Protein AF-A0A958LW80-F1 (afdb_monomer_lite)

pLDDT: mean 84.16, std 17.75, range [38.47, 97.44]

Sequence (142 aa):
MNLSILSSIFLGLILNSSAWAGYQEIPQDRLESYKVATILAGQKSSFTHCAVSGYLEHNDVQDYITIATSGRIDSSGSQPILIFEYETSGKKYLATVSSTSDYKLLVSIKVEEFIWSDVNTGDLQNPRIEKGFTLNAYGECN

Foldseek 3Di:
DDDDDDDDDPDDDPPPPDPPLDWAWDPQVCLVVVLVLLVQQAVVEDFPDKDKDADDPDPDLSVQSVQFNIKTWRLDDQWIWIWGWDDDDFKIKIWIWTAGNVSNHTPKIKMWMWGFDWDFPDDPVDTDTDTDTDTRMMMMTD

Structure (mmCIF, N/CA/C/O backbone):
data_AF-A0A958LW80-F1
#
_entry.id   AF-A0A958LW80-F1
#
loop_
_atom_site.group_PDB
_atom_site.id
_atom_site.type_symbol
_atom_site.label_atom_id
_atom_site.label_alt_id
_atom_site.label_comp_id
_atom_site.label_asym_id
_atom_site.label_entity_id
_atom_site.label_seq_id
_atom_site.pdbx_PDB_ins_code
_atom_site.Cartn_x
_atom_site.Cartn_y
_atom_site.Cartn_z
_atom_site.occupancy
_atom_site.B_iso_or_equiv
_atom_site.auth_seq_id
_atom_site.auth_comp_id
_atom_site.auth_asym_id
_atom_site.auth_atom_id
_atom_site.pdbx_PDB_model_num
ATOM 1 N N . MET A 1 1 ? -58.219 -42.201 -22.604 1.00 38.75 1 MET A N 1
ATOM 2 C CA . MET A 1 1 ? -57.071 -42.265 -23.533 1.00 38.75 1 MET A CA 1
ATOM 3 C C . MET A 1 1 ? -55.961 -41.420 -22.949 1.00 38.75 1 MET A C 1
ATOM 5 O O . MET A 1 1 ? -56.220 -40.287 -22.571 1.00 38.75 1 MET A O 1
ATOM 9 N N . ASN A 1 2 ? -54.790 -42.031 -22.796 1.00 41.25 2 ASN A N 1
ATOM 10 C CA . ASN A 1 2 ? -53.578 -41.433 -22.249 1.00 41.25 2 ASN A CA 1
ATOM 11 C C . ASN A 1 2 ? -53.156 -40.186 -23.031 1.00 41.25 2 ASN A C 1
ATOM 13 O O . ASN A 1 2 ? -53.121 -40.243 -24.257 1.00 41.25 2 ASN A O 1
ATOM 17 N N . LEU A 1 3 ? -52.715 -39.146 -22.325 1.00 40.66 3 LEU A N 1
ATOM 18 C CA . LEU A 1 3 ? -51.541 -38.383 -22.738 1.00 40.66 3 LEU A CA 1
ATOM 19 C C . LEU A 1 3 ? -50.825 -37.858 -21.487 1.00 40.66 3 LEU A C 1
ATOM 21 O O . LEU A 1 3 ? -51.351 -37.045 -20.731 1.00 40.66 3 LEU A O 1
ATOM 25 N N . SER A 1 4 ? -49.644 -38.413 -21.260 1.00 42.12 4 SER A N 1
ATOM 26 C CA . SER A 1 4 ? -48.657 -37.980 -20.279 1.00 42.12 4 SER A CA 1
ATOM 27 C C . SER A 1 4 ? -47.851 -36.782 -20.818 1.00 42.12 4 SER A C 1
ATOM 29 O O . SER A 1 4 ? -47.889 -36.514 -22.018 1.00 42.12 4 SER A O 1
ATOM 31 N N . ILE A 1 5 ? -46.984 -36.234 -19.948 1.00 45.97 5 ILE A N 1
ATOM 32 C CA . ILE A 1 5 ? -45.772 -35.418 -20.222 1.00 45.97 5 ILE A CA 1
ATOM 33 C C . ILE A 1 5 ? -46.077 -33.945 -20.636 1.00 45.97 5 ILE A C 1
ATOM 35 O O . ILE A 1 5 ? -46.921 -33.713 -21.482 1.00 45.97 5 ILE A O 1
ATOM 39 N N . LEU A 1 6 ? -45.508 -32.859 -20.090 1.00 43.03 6 LEU A N 1
ATOM 40 C CA . LEU A 1 6 ? -44.174 -32.575 -19.549 1.00 43.03 6 LEU A CA 1
ATOM 41 C C . LEU A 1 6 ? -44.207 -31.530 -18.417 1.00 43.03 6 LEU A C 1
ATOM 43 O O . LEU A 1 6 ? -44.895 -30.516 -18.491 1.00 43.03 6 LEU A O 1
ATOM 47 N N . SER A 1 7 ? -43.332 -31.748 -17.437 1.00 48.06 7 SER A N 1
ATOM 48 C CA . SER A 1 7 ? -42.802 -30.745 -16.516 1.00 48.06 7 SER A CA 1
ATOM 49 C C . SER A 1 7 ? -42.150 -29.579 -17.265 1.00 48.06 7 SER A C 1
ATOM 51 O O . SER A 1 7 ? -41.357 -29.782 -18.182 1.00 48.06 7 SER A O 1
ATOM 53 N N . SER A 1 8 ? -42.395 -28.351 -16.821 1.00 45.72 8 SER A N 1
ATOM 54 C CA . SER A 1 8 ? -41.531 -27.203 -17.114 1.00 45.72 8 SER A CA 1
ATOM 55 C C . SER A 1 8 ? -41.439 -26.365 -15.849 1.00 45.72 8 SER A C 1
ATOM 57 O O . SER A 1 8 ? -42.258 -25.490 -15.586 1.00 45.72 8 SER A O 1
ATOM 59 N N . ILE A 1 9 ? -40.455 -26.715 -15.022 1.00 49.88 9 ILE A N 1
ATOM 60 C CA . ILE A 1 9 ? -39.978 -25.876 -13.930 1.00 49.88 9 ILE A CA 1
ATOM 61 C C . ILE A 1 9 ? -39.442 -24.606 -14.593 1.00 49.88 9 ILE A C 1
ATOM 63 O O . ILE A 1 9 ? -38.397 -24.642 -15.240 1.00 49.88 9 ILE A O 1
ATOM 67 N N . PHE A 1 10 ? -40.165 -23.496 -14.465 1.00 40.41 10 PHE A N 1
ATOM 68 C CA . PHE A 1 10 ? -39.655 -22.183 -14.844 1.00 40.41 10 PHE A CA 1
ATOM 69 C C . PHE A 1 10 ? -38.715 -21.715 -13.726 1.00 40.41 10 PHE A C 1
ATOM 71 O O . PHE A 1 10 ? -39.093 -20.979 -12.818 1.00 40.41 10 PHE A O 1
ATOM 78 N N . LEU A 1 11 ? -37.497 -22.259 -13.741 1.00 46.47 11 LEU A N 1
ATOM 79 C CA . LEU A 1 11 ? -36.378 -21.765 -12.955 1.00 46.47 11 LEU A CA 1
ATOM 80 C C . LEU A 1 11 ? -35.699 -20.653 -13.756 1.00 46.47 11 LEU A C 1
ATOM 82 O O . LEU A 1 11 ? -35.330 -20.863 -14.908 1.00 46.47 11 LEU A O 1
ATOM 86 N N . GLY A 1 12 ? -35.443 -19.525 -13.103 1.00 41.50 12 GLY A N 1
ATOM 87 C CA . GLY A 1 12 ? -34.356 -18.638 -13.500 1.00 41.50 12 GLY A CA 1
ATOM 88 C C . GLY A 1 12 ? -34.789 -17.352 -14.186 1.00 41.50 12 GLY A C 1
ATOM 89 O O . GLY A 1 12 ? -35.036 -17.314 -15.383 1.00 41.50 12 GLY A O 1
ATOM 90 N N . LEU A 1 13 ? -34.757 -16.275 -13.407 1.00 38.56 13 LEU A N 1
ATOM 91 C CA . LEU A 1 13 ? -33.911 -15.114 -13.688 1.00 38.56 13 LEU A CA 1
ATOM 92 C C . LEU A 1 13 ? -33.861 -14.283 -12.403 1.00 38.56 13 LEU A C 1
ATOM 94 O O . LEU A 1 13 ? -34.522 -13.259 -12.259 1.00 38.56 13 LEU A O 1
ATOM 98 N N . ILE A 1 14 ? -33.068 -14.753 -11.434 1.00 50.47 14 ILE A N 1
ATOM 99 C CA . ILE A 1 14 ? -32.494 -13.828 -10.460 1.00 50.47 14 ILE A CA 1
ATOM 100 C C . ILE A 1 14 ? -31.499 -13.007 -11.276 1.00 50.47 14 ILE A C 1
ATOM 102 O O . ILE A 1 14 ? -30.381 -13.447 -11.541 1.00 50.47 14 ILE A O 1
ATOM 106 N N . LEU A 1 15 ? -31.940 -11.839 -11.738 1.00 40.72 15 LEU A N 1
ATOM 107 C CA . LEU A 1 15 ? -31.051 -10.775 -12.178 1.00 40.72 15 LEU A CA 1
ATOM 108 C C . LEU A 1 15 ? -30.304 -10.291 -10.931 1.00 40.72 15 LEU A C 1
ATOM 110 O O . LEU A 1 15 ? -30.644 -9.270 -10.343 1.00 40.72 15 LEU A O 1
ATOM 114 N N . ASN A 1 16 ? -29.300 -11.056 -10.500 1.00 38.47 16 ASN A N 1
ATOM 115 C CA . ASN A 1 16 ? -28.233 -10.526 -9.670 1.00 38.47 16 ASN A CA 1
ATOM 116 C C . ASN A 1 16 ? -27.467 -9.565 -10.574 1.00 38.47 16 ASN A C 1
ATOM 118 O O . ASN A 1 16 ? -26.506 -9.949 -11.240 1.00 38.47 16 ASN A O 1
ATOM 122 N N . SER A 1 17 ? -27.957 -8.329 -10.665 1.00 44.66 17 SER A N 1
ATOM 123 C CA . SER A 1 17 ? -27.176 -7.217 -11.175 1.00 44.66 17 SER A CA 1
ATOM 124 C C . SER A 1 17 ? -25.888 -7.197 -10.365 1.00 44.66 17 SER A C 1
ATOM 126 O O . SER A 1 17 ? -25.901 -6.949 -9.161 1.00 44.66 17 SER A O 1
ATOM 128 N N . SER A 1 18 ? -24.806 -7.554 -11.040 1.00 44.75 18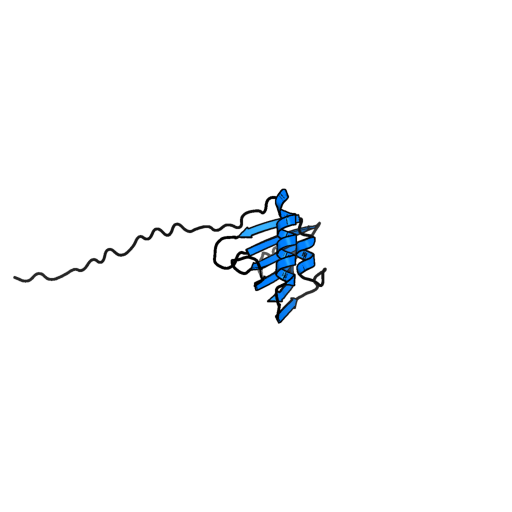 SER A N 1
ATOM 129 C CA . SER A 1 18 ? -23.435 -7.525 -10.567 1.00 44.75 18 SER A CA 1
ATOM 130 C C . SER A 1 18 ? -23.174 -6.216 -9.829 1.00 44.75 18 SER A C 1
ATOM 132 O O . SER A 1 18 ? -23.059 -5.166 -10.463 1.00 44.75 18 SER A O 1
ATOM 134 N N . ALA A 1 19 ? -23.093 -6.276 -8.499 1.00 41.97 19 ALA A N 1
ATOM 135 C CA . ALA A 1 19 ? -22.504 -5.209 -7.715 1.00 41.97 19 ALA A CA 1
ATOM 136 C C . ALA A 1 19 ? -21.033 -5.144 -8.128 1.00 41.97 19 ALA A C 1
ATOM 138 O O . ALA A 1 19 ? -20.205 -5.925 -7.668 1.00 41.97 19 ALA A O 1
ATOM 139 N N . TRP A 1 20 ? -20.717 -4.251 -9.061 1.00 43.88 20 TRP A N 1
ATOM 140 C CA . TRP A 1 20 ? -19.355 -3.776 -9.231 1.00 43.88 20 TRP A CA 1
ATOM 141 C C . TRP A 1 20 ? -19.073 -2.931 -7.993 1.00 43.88 20 TRP A C 1
ATOM 143 O O . TRP A 1 20 ? -19.251 -1.715 -8.002 1.00 43.88 20 TRP A O 1
ATOM 153 N N . ALA A 1 21 ? -18.726 -3.597 -6.893 1.00 53.31 21 ALA A N 1
ATOM 154 C CA . ALA A 1 21 ? -18.082 -2.970 -5.756 1.00 53.31 21 ALA A CA 1
ATOM 155 C C . ALA A 1 21 ? -16.692 -2.528 -6.222 1.00 53.31 21 ALA A C 1
ATOM 157 O O . ALA A 1 21 ? -15.695 -3.226 -6.078 1.00 53.31 21 ALA A O 1
ATOM 158 N N . GLY A 1 22 ? -16.654 -1.411 -6.944 1.00 71.81 22 GLY A N 1
ATOM 159 C CA . GLY A 1 22 ? -15.413 -0.737 -7.260 1.00 71.81 22 GLY A CA 1
ATOM 160 C C . GLY A 1 22 ? -14.925 -0.042 -6.001 1.00 71.81 22 GLY A C 1
ATOM 161 O O . GLY A 1 22 ? -15.711 0.600 -5.305 1.00 71.81 22 GLY A O 1
ATOM 162 N N . TYR A 1 23 ? -13.631 -0.159 -5.725 1.00 86.31 23 TYR A N 1
ATOM 163 C CA . TYR A 1 23 ? -12.967 0.655 -4.718 1.00 86.31 23 TYR A CA 1
ATOM 164 C C . TYR A 1 23 ? -13.357 2.130 -4.886 1.00 86.31 23 TYR A C 1
ATOM 166 O O . TYR A 1 23 ? -13.203 2.702 -5.967 1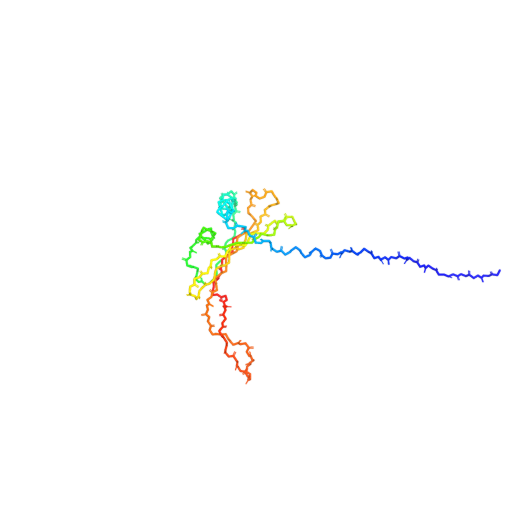.00 86.31 23 TYR A O 1
ATOM 174 N N . GLN A 1 24 ? -13.854 2.740 -3.816 1.00 92.94 24 GLN A N 1
ATOM 175 C CA . GLN A 1 24 ? -14.172 4.160 -3.762 1.00 92.94 24 GLN A CA 1
ATOM 176 C C . GLN A 1 24 ? -12.921 4.931 -3.359 1.00 92.94 24 GLN A C 1
ATOM 178 O O . GLN A 1 24 ? -12.244 4.555 -2.405 1.00 92.94 24 GLN A O 1
ATOM 183 N N . GLU A 1 25 ? -12.596 6.011 -4.064 1.00 95.50 25 GLU A N 1
ATOM 184 C CA . GLU A 1 25 ? -11.495 6.882 -3.649 1.00 95.50 25 GLU A CA 1
ATOM 185 C C . GLU A 1 25 ? -11.791 7.501 -2.279 1.00 95.50 25 GLU A C 1
ATOM 187 O O . GLU A 1 25 ? -12.906 7.956 -2.012 1.00 95.50 25 GLU A O 1
ATOM 192 N N . ILE A 1 26 ? -10.786 7.517 -1.404 1.00 95.94 26 ILE A N 1
ATOM 193 C CA . ILE A 1 26 ? -10.870 8.201 -0.117 1.00 95.94 26 ILE A CA 1
ATOM 194 C C . ILE A 1 26 ? -10.701 9.702 -0.385 1.00 95.94 26 ILE A C 1
ATOM 196 O O . ILE A 1 26 ? -9.662 10.105 -0.916 1.00 95.94 26 ILE A O 1
ATOM 200 N N . PRO A 1 27 ? -11.676 10.549 -0.006 1.00 96.44 27 PRO A N 1
ATOM 201 C CA . PRO A 1 27 ? -11.537 11.994 -0.130 1.00 96.44 27 PRO A CA 1
ATOM 202 C C . PRO A 1 27 ? -10.283 12.503 0.590 1.00 96.44 27 PRO A C 1
ATOM 204 O O . PRO A 1 27 ? -9.980 12.068 1.704 1.00 96.44 27 PRO A O 1
ATOM 207 N N . GLN A 1 28 ? -9.560 13.436 -0.031 1.00 95.31 28 GLN A N 1
ATOM 208 C CA . GLN A 1 28 ? -8.283 13.943 0.492 1.00 95.31 28 GLN A CA 1
ATOM 209 C C . GLN A 1 28 ? -8.407 14.554 1.898 1.00 95.31 28 GLN A C 1
ATOM 211 O O . GLN A 1 28 ? -7.536 14.352 2.738 1.00 95.31 28 GLN A O 1
ATOM 216 N N . ASP A 1 29 ? -9.525 15.218 2.201 1.00 96.69 29 ASP A N 1
ATOM 217 C CA . ASP A 1 29 ? -9.842 15.768 3.526 1.00 96.69 29 ASP A CA 1
ATOM 218 C C . ASP A 1 29 ? -10.061 14.692 4.606 1.00 96.69 29 ASP A C 1
ATOM 220 O O . ASP A 1 29 ? -10.005 14.988 5.799 1.00 96.69 29 ASP A O 1
ATOM 224 N N . ARG A 1 30 ? -10.288 13.435 4.206 1.00 96.81 30 ARG A N 1
ATOM 225 C CA . ARG A 1 30 ? -10.495 12.294 5.109 1.00 96.81 30 ARG A CA 1
ATOM 226 C C . ARG A 1 30 ? -9.312 11.338 5.171 1.00 96.81 30 ARG A C 1
ATOM 228 O 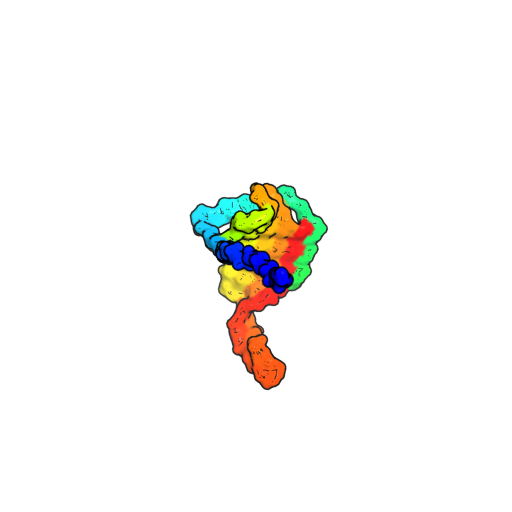O . ARG A 1 30 ? -9.268 10.530 6.099 1.00 96.81 30 ARG A O 1
ATOM 235 N N . LEU A 1 31 ? -8.370 11.415 4.231 1.00 96.94 31 LEU A N 1
ATOM 236 C CA . LEU A 1 31 ? -7.257 10.469 4.107 1.00 96.94 31 LEU A CA 1
ATOM 237 C C . LEU A 1 31 ? -6.501 10.287 5.429 1.00 96.94 31 LEU A C 1
ATOM 239 O O . LEU A 1 31 ? -6.283 9.157 5.858 1.00 96.94 31 LEU A O 1
ATOM 243 N N . GLU A 1 32 ? -6.184 11.383 6.116 1.00 97.31 32 GLU A N 1
ATOM 244 C CA . GLU A 1 32 ? -5.467 11.336 7.395 1.00 97.31 32 GLU A CA 1
ATOM 245 C C . GLU A 1 32 ? -6.250 10.588 8.483 1.00 97.31 32 GLU A C 1
ATOM 247 O O . GLU A 1 32 ? -5.693 9.776 9.218 1.00 97.31 32 GLU A O 1
ATOM 252 N N . SER A 1 33 ? -7.571 10.778 8.544 1.00 96.50 33 SER A N 1
ATOM 253 C CA . SER A 1 33 ? -8.416 10.053 9.502 1.00 96.50 33 SER A CA 1
ATOM 254 C C . SER A 1 33 ? -8.419 8.548 9.227 1.00 96.50 33 SER A C 1
ATOM 256 O O . SER A 1 33 ? -8.383 7.753 10.166 1.00 96.50 33 SER A O 1
ATOM 258 N N . TYR A 1 34 ? -8.413 8.147 7.951 1.00 95.81 34 TYR A N 1
ATOM 259 C CA . TYR A 1 34 ? -8.295 6.740 7.572 1.00 95.81 34 TYR A CA 1
ATOM 260 C C . TYR A 1 34 ? -6.931 6.160 7.946 1.00 95.81 34 TYR A C 1
ATOM 262 O O . TYR A 1 34 ? -6.890 5.074 8.522 1.00 95.81 34 TYR A O 1
ATOM 270 N N . LYS A 1 35 ? -5.827 6.875 7.703 1.00 95.81 35 LYS A N 1
ATOM 271 C CA . LYS A 1 35 ? -4.486 6.434 8.124 1.00 95.81 35 LYS A CA 1
ATOM 272 C C . LYS A 1 35 ? -4.420 6.195 9.629 1.00 95.81 35 LYS A C 1
ATOM 274 O O . LYS A 1 35 ? -4.077 5.095 10.058 1.00 95.81 35 LYS A O 1
ATOM 279 N N . VAL A 1 36 ? -4.833 7.186 10.423 1.00 95.50 36 VAL A N 1
ATOM 280 C CA . VAL A 1 36 ? -4.837 7.102 11.891 1.00 95.50 36 VAL A CA 1
ATOM 281 C C . VAL A 1 36 ? -5.686 5.927 12.371 1.00 95.50 36 VAL A C 1
ATOM 283 O O . VAL A 1 36 ? -5.227 5.132 13.190 1.00 95.50 36 VAL A O 1
ATOM 286 N N . ALA A 1 37 ? -6.904 5.769 11.844 1.00 94.00 37 ALA A N 1
ATOM 287 C CA . ALA A 1 37 ? -7.777 4.662 12.226 1.00 94.00 37 ALA A CA 1
ATOM 288 C C . ALA A 1 37 ? -7.161 3.293 11.886 1.00 94.00 37 ALA A C 1
ATOM 290 O O . ALA A 1 37 ? -7.243 2.367 12.691 1.00 94.00 37 ALA A O 1
ATOM 291 N N . THR A 1 38 ? -6.498 3.184 10.733 1.00 94.69 38 THR A N 1
ATOM 292 C CA . THR A 1 38 ? -5.818 1.956 10.301 1.00 94.69 38 THR A CA 1
ATOM 293 C C . THR A 1 38 ? -4.655 1.601 11.221 1.00 94.69 38 THR A C 1
ATOM 295 O O . THR A 1 38 ? -4.555 0.464 11.672 1.00 94.69 38 THR A O 1
ATOM 298 N N . ILE A 1 39 ? -3.809 2.578 11.558 1.00 93.44 39 ILE A N 1
ATOM 299 C CA . ILE A 1 39 ? -2.670 2.387 12.467 1.00 93.44 39 ILE A CA 1
ATOM 300 C C . ILE A 1 39 ? -3.166 1.957 13.855 1.00 93.44 39 ILE A C 1
ATOM 302 O O . ILE A 1 39 ? -2.662 0.990 14.424 1.00 93.44 39 ILE A O 1
ATOM 306 N N . LEU A 1 40 ? -4.212 2.605 14.379 1.00 93.62 40 LEU A N 1
ATOM 307 C CA . LEU A 1 40 ? -4.819 2.235 15.663 1.00 93.62 40 LEU A CA 1
ATOM 308 C C . LEU A 1 40 ? -5.412 0.817 15.655 1.00 93.62 40 LEU A C 1
ATOM 310 O O . LEU A 1 40 ? -5.311 0.108 16.658 1.00 93.62 40 LEU A O 1
ATOM 314 N N . ALA A 1 41 ? -6.031 0.393 14.550 1.00 93.31 41 ALA A N 1
ATOM 315 C CA . ALA A 1 41 ? -6.507 -0.979 14.392 1.00 93.31 41 ALA A CA 1
ATOM 316 C C . ALA A 1 41 ? -5.331 -1.968 14.326 1.00 93.31 41 ALA A C 1
ATOM 318 O O . ALA A 1 41 ? -5.367 -3.011 14.980 1.00 93.31 41 ALA A O 1
ATOM 319 N N . GLY A 1 42 ? -4.254 -1.621 13.615 1.00 91.38 42 GLY A N 1
ATOM 320 C CA . GLY A 1 42 ? -3.035 -2.425 13.516 1.00 91.38 42 GLY A CA 1
ATOM 321 C C . GLY A 1 42 ? -2.355 -2.645 14.864 1.00 91.38 42 GLY A C 1
ATOM 322 O O . GLY A 1 42 ? -2.018 -3.775 15.193 1.00 91.38 42 GLY A O 1
ATOM 323 N N . GLN A 1 43 ? -2.264 -1.611 15.703 1.00 90.06 43 GLN A N 1
ATOM 324 C CA . GLN A 1 43 ? -1.732 -1.712 17.071 1.00 90.06 43 GLN A CA 1
ATOM 325 C C . GLN A 1 43 ? -2.524 -2.670 17.973 1.00 90.06 43 GLN A C 1
ATOM 327 O O . GLN A 1 43 ? -1.976 -3.225 18.923 1.00 90.06 43 GLN A O 1
ATOM 332 N N . LYS A 1 44 ? -3.821 -2.852 17.702 1.00 89.94 44 LYS A N 1
ATOM 333 C CA . LYS A 1 44 ? -4.679 -3.805 18.423 1.00 89.94 44 LYS A CA 1
ATOM 334 C C . LYS A 1 44 ? -4.667 -5.203 17.814 1.00 89.94 44 LYS A C 1
ATOM 336 O O . LYS A 1 44 ? -5.178 -6.135 18.431 1.00 89.94 44 LYS A O 1
ATOM 341 N N . SER A 1 45 ? -4.124 -5.340 16.611 1.00 89.56 45 SER A N 1
ATOM 342 C CA . SER A 1 45 ? -4.077 -6.597 15.876 1.00 89.56 45 SER A CA 1
ATOM 343 C C . SER A 1 45 ? -2.845 -7.385 16.292 1.00 89.56 45 SER A C 1
ATOM 345 O O . SER A 1 45 ? -1.789 -6.823 16.564 1.00 89.56 45 SER A O 1
ATOM 347 N N . SER A 1 46 ? -2.982 -8.704 16.377 1.00 85.62 46 SER A N 1
ATOM 348 C CA . SER A 1 46 ? -1.860 -9.598 16.658 1.00 85.62 46 SER A CA 1
ATOM 349 C C . SER A 1 46 ? -1.504 -10.340 15.382 1.00 85.62 46 SER A C 1
ATOM 351 O O . SER A 1 46 ? -2.088 -11.382 15.102 1.00 85.62 46 SER A O 1
ATOM 353 N N . PHE A 1 47 ? -0.560 -9.792 14.617 1.00 85.44 47 PHE A N 1
ATOM 354 C CA . PHE A 1 47 ? 0.005 -10.491 13.467 1.00 85.44 47 PHE A CA 1
ATOM 355 C C . PHE A 1 47 ? 0.934 -11.591 13.965 1.00 85.44 47 PHE A C 1
ATOM 357 O O . PHE A 1 47 ? 1.813 -11.362 14.798 1.00 85.44 47 PHE A O 1
ATOM 364 N N . THR A 1 48 ? 0.709 -12.803 13.483 1.00 81.06 48 THR A N 1
ATOM 365 C CA . THR A 1 48 ? 1.461 -13.992 13.903 1.00 81.06 48 THR A CA 1
ATOM 366 C C . THR A 1 48 ? 2.445 -14.444 12.838 1.00 81.06 48 THR A C 1
ATOM 368 O O . THR A 1 48 ? 3.394 -15.170 13.140 1.00 81.06 48 THR A O 1
ATOM 371 N N . HIS A 1 49 ? 2.250 -13.989 11.603 1.00 81.81 49 HIS A N 1
ATOM 372 C CA . HIS A 1 49 ? 3.088 -14.339 10.478 1.00 81.81 49 HIS A CA 1
ATOM 373 C C . HIS A 1 49 ? 3.395 -13.100 9.648 1.00 81.81 49 HIS A C 1
ATOM 375 O O . HIS A 1 49 ? 2.483 -12.504 9.090 1.00 81.81 49 HIS A O 1
ATOM 381 N N . CYS A 1 50 ? 4.677 -12.750 9.533 1.00 87.44 50 CYS A N 1
ATOM 382 C CA . CYS A 1 50 ? 5.143 -11.721 8.612 1.00 87.44 50 CYS A CA 1
ATOM 383 C C . CYS A 1 50 ? 6.173 -12.315 7.649 1.00 87.44 50 CYS A C 1
ATOM 385 O O . CYS A 1 50 ? 7.168 -12.904 8.080 1.00 87.44 50 CYS A O 1
ATOM 387 N N . ALA A 1 51 ? 5.936 -12.151 6.352 1.00 88.12 51 ALA A N 1
ATOM 388 C CA . ALA A 1 51 ? 6.827 -12.576 5.285 1.00 88.12 51 ALA A CA 1
ATOM 389 C C . ALA A 1 51 ? 7.277 -11.358 4.477 1.00 88.12 51 ALA A C 1
ATOM 391 O O . ALA A 1 51 ? 6.464 -10.502 4.139 1.00 88.12 51 ALA A O 1
ATOM 392 N N . VAL A 1 52 ? 8.568 -11.290 4.151 1.00 86.88 52 VAL A N 1
ATOM 393 C CA . VAL A 1 52 ? 9.152 -10.214 3.338 1.00 86.88 52 VAL A CA 1
ATOM 394 C C . VAL A 1 52 ? 9.967 -10.831 2.210 1.00 86.88 52 VAL A C 1
ATOM 396 O O . VAL A 1 52 ? 10.694 -11.803 2.418 1.00 86.88 52 VAL A O 1
ATOM 399 N N . SER A 1 53 ? 9.843 -10.261 1.016 1.00 87.44 53 SER A N 1
ATOM 400 C CA . SER A 1 53 ? 10.631 -10.607 -0.162 1.00 87.44 53 SER A CA 1
ATOM 401 C C . SER A 1 53 ? 11.200 -9.344 -0.798 1.00 87.44 53 SER A C 1
ATOM 403 O O . SER A 1 53 ? 10.495 -8.347 -0.956 1.00 87.44 53 SER A O 1
ATOM 405 N N . GLY A 1 54 ? 12.475 -9.394 -1.182 1.00 85.00 54 GLY A N 1
ATOM 406 C CA . GLY A 1 54 ? 13.214 -8.218 -1.637 1.00 85.00 54 GLY A CA 1
ATOM 407 C C . GLY A 1 54 ? 13.625 -7.300 -0.481 1.00 85.00 54 GLY A C 1
ATOM 408 O O . GLY A 1 54 ? 13.654 -7.710 0.679 1.00 85.00 54 GLY A O 1
ATOM 409 N N . TYR A 1 55 ? 13.981 -6.059 -0.814 1.00 83.94 55 TYR A N 1
ATOM 410 C CA . TYR A 1 55 ? 14.303 -5.017 0.160 1.00 83.94 55 TYR A CA 1
ATOM 411 C C . TYR A 1 55 ? 13.194 -3.967 0.156 1.00 83.94 55 TYR A C 1
ATOM 413 O O . TYR A 1 55 ? 13.039 -3.248 -0.828 1.00 83.94 55 TYR A O 1
ATOM 421 N N . LEU A 1 56 ? 12.437 -3.903 1.250 1.00 82.38 56 LEU A N 1
ATOM 422 C CA . LEU A 1 56 ? 11.501 -2.818 1.517 1.00 82.38 56 LEU A CA 1
ATOM 423 C C . LEU A 1 56 ? 12.253 -1.653 2.163 1.00 82.38 56 LEU A C 1
ATOM 425 O O . LEU A 1 56 ? 13.027 -1.846 3.097 1.00 82.38 56 LEU A O 1
ATOM 429 N N . GLU A 1 57 ? 12.019 -0.442 1.661 1.00 78.50 57 GLU A N 1
ATOM 430 C CA . GLU A 1 57 ? 12.640 0.780 2.187 1.00 78.50 57 GLU A CA 1
ATOM 431 C C . GLU A 1 57 ? 12.296 1.064 3.661 1.00 78.50 57 GLU A C 1
ATOM 433 O O . GLU A 1 57 ? 13.130 1.594 4.396 1.00 78.50 57 GLU A O 1
ATOM 438 N N . HIS A 1 58 ? 11.104 0.663 4.112 1.00 76.50 58 HIS A N 1
ATOM 439 C CA . HIS A 1 58 ? 10.686 0.734 5.508 1.00 76.50 58 HIS A CA 1
ATOM 440 C C . HIS A 1 58 ? 10.516 -0.672 6.088 1.00 76.50 58 HIS A C 1
ATOM 442 O O . HIS A 1 58 ? 9.955 -1.565 5.454 1.00 76.50 58 HIS A O 1
ATOM 448 N N . ASN A 1 59 ? 10.994 -0.861 7.320 1.00 66.88 59 ASN A N 1
ATOM 449 C CA . ASN A 1 59 ? 10.933 -2.154 8.004 1.00 66.88 59 ASN A CA 1
ATOM 450 C C . ASN A 1 59 ? 9.554 -2.433 8.624 1.00 66.88 59 ASN A C 1
ATOM 452 O O . ASN A 1 59 ? 9.220 -3.597 8.836 1.00 66.88 59 ASN A O 1
ATOM 456 N N . ASP A 1 60 ? 8.770 -1.391 8.927 1.00 79.94 60 ASP A N 1
ATOM 457 C CA . ASP A 1 60 ? 7.405 -1.528 9.437 1.00 79.94 60 ASP A CA 1
ATOM 458 C C . ASP A 1 60 ? 6.394 -1.302 8.305 1.00 79.94 60 ASP A C 1
ATOM 460 O O . ASP A 1 60 ? 6.376 -0.259 7.649 1.00 79.94 60 ASP A O 1
ATOM 464 N N . VAL A 1 61 ? 5.513 -2.281 8.0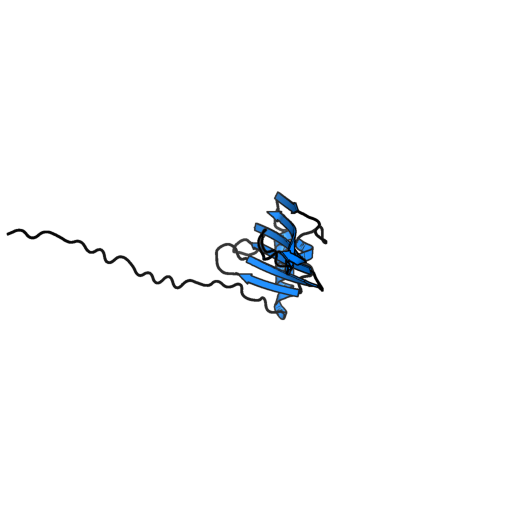87 1.00 77.88 61 VAL A N 1
ATOM 465 C CA . VAL A 1 61 ? 4.435 -2.191 7.092 1.00 77.88 61 VAL A CA 1
ATOM 466 C C . VAL A 1 61 ? 3.473 -1.028 7.375 1.00 77.88 61 VAL A C 1
ATOM 468 O O . VAL A 1 61 ? 2.843 -0.519 6.448 1.00 77.88 61 VAL A O 1
ATOM 471 N N . GLN A 1 62 ? 3.380 -0.562 8.627 1.00 83.31 62 GLN A N 1
ATOM 472 C CA . GLN A 1 62 ? 2.561 0.591 9.011 1.00 83.31 62 GLN A CA 1
ATOM 473 C C . GLN A 1 62 ? 3.159 1.938 8.568 1.00 83.31 62 GLN A C 1
ATOM 475 O O . GLN A 1 62 ? 2.403 2.888 8.341 1.00 83.31 62 GLN A O 1
ATOM 480 N N . ASP A 1 63 ? 4.478 2.035 8.368 1.00 89.00 63 ASP A N 1
ATOM 481 C CA . ASP A 1 63 ? 5.122 3.270 7.889 1.00 89.00 63 ASP A CA 1
ATOM 482 C C . ASP A 1 63 ? 4.598 3.661 6.499 1.00 89.00 63 ASP A C 1
ATOM 484 O O . ASP A 1 63 ? 4.350 4.837 6.219 1.00 89.00 63 ASP A O 1
ATOM 488 N N . TYR A 1 64 ? 4.317 2.663 5.656 1.00 90.69 64 TYR A N 1
ATOM 489 C CA . TYR A 1 64 ? 3.762 2.851 4.314 1.00 90.69 64 TYR A CA 1
ATOM 490 C C . TYR A 1 64 ? 2.353 3.455 4.312 1.00 90.69 64 TYR A C 1
ATOM 492 O O . TYR A 1 64 ? 1.990 4.176 3.383 1.00 90.69 64 TYR A O 1
ATOM 500 N N . ILE A 1 65 ? 1.565 3.214 5.364 1.00 94.44 65 ILE A N 1
ATOM 501 C CA . ILE A 1 65 ? 0.252 3.850 5.542 1.00 94.44 65 ILE A CA 1
ATOM 502 C C . ILE A 1 65 ? 0.445 5.333 5.880 1.00 94.44 65 ILE A C 1
ATOM 504 O O . ILE A 1 65 ? -0.249 6.196 5.339 1.00 94.44 65 ILE A O 1
ATOM 508 N N . THR A 1 66 ? 1.417 5.644 6.741 1.00 94.00 66 THR A N 1
ATOM 509 C CA . THR A 1 66 ? 1.695 7.014 7.200 1.00 94.00 66 THR A CA 1
ATOM 510 C C . THR A 1 66 ? 2.091 7.927 6.038 1.00 94.00 66 THR A C 1
ATOM 512 O O . THR A 1 66 ? 1.553 9.031 5.902 1.00 94.00 66 THR A O 1
ATOM 515 N N . ILE A 1 67 ? 2.972 7.457 5.151 1.00 93.62 67 ILE A N 1
ATOM 516 C CA . ILE A 1 67 ? 3.494 8.252 4.026 1.00 93.62 67 ILE A CA 1
ATOM 517 C C . ILE A 1 67 ? 2.550 8.336 2.816 1.00 93.62 67 ILE A C 1
ATOM 519 O O . ILE A 1 67 ? 2.814 9.109 1.898 1.00 93.62 67 ILE A O 1
ATOM 523 N N . ALA A 1 68 ? 1.451 7.576 2.797 1.00 96.00 68 ALA A N 1
ATOM 524 C CA . ALA A 1 68 ? 0.543 7.532 1.655 1.00 96.00 68 ALA A CA 1
ATOM 525 C C . ALA A 1 68 ? -0.026 8.909 1.277 1.00 96.00 68 ALA A C 1
ATOM 527 O O . ALA A 1 68 ? -0.393 9.714 2.131 1.00 96.00 68 ALA A O 1
ATOM 528 N N . THR A 1 69 ? -0.136 9.186 -0.016 1.00 96.75 69 THR A N 1
ATOM 529 C CA . THR A 1 69 ? -0.661 10.454 -0.555 1.00 96.75 69 THR A CA 1
ATOM 530 C C . THR A 1 69 ? -2.058 10.302 -1.147 1.00 96.75 69 THR A C 1
ATOM 532 O O . THR A 1 69 ? -2.740 11.290 -1.424 1.00 96.75 69 THR A O 1
ATOM 535 N N . SER A 1 70 ? -2.520 9.066 -1.320 1.00 97.44 70 SER A N 1
ATOM 536 C CA . SER A 1 70 ? -3.883 8.758 -1.733 1.00 97.44 70 SER A CA 1
ATOM 537 C C . SER A 1 70 ? -4.338 7.426 -1.147 1.00 97.44 70 SER A C 1
ATOM 539 O O . SER A 1 70 ? -3.545 6.667 -0.584 1.00 97.44 70 SER A O 1
ATOM 541 N N . GLY A 1 71 ? -5.632 7.144 -1.260 1.00 96.81 71 GLY A N 1
ATOM 542 C CA . GLY A 1 71 ? -6.148 5.845 -0.880 1.00 96.81 71 GLY A CA 1
ATOM 543 C C . GLY A 1 71 ? -7.517 5.554 -1.463 1.00 96.81 71 GLY A C 1
ATOM 544 O O . GLY A 1 71 ? -8.194 6.432 -2.002 1.00 96.81 71 GLY A O 1
ATOM 545 N N . ARG A 1 72 ? -7.913 4.291 -1.369 1.00 96.38 72 ARG A N 1
ATOM 546 C CA . ARG A 1 72 ? -9.199 3.777 -1.828 1.00 96.38 72 ARG A CA 1
ATOM 547 C C . ARG A 1 72 ? -9.745 2.800 -0.803 1.00 96.38 72 ARG A C 1
ATOM 549 O O . ARG A 1 72 ? -8.980 2.165 -0.085 1.00 96.38 72 ARG A O 1
ATOM 556 N N . ILE A 1 73 ? -11.058 2.671 -0.745 1.00 93.94 73 ILE A N 1
ATOM 557 C CA . ILE A 1 73 ? -11.746 1.793 0.188 1.00 93.94 73 ILE A CA 1
ATOM 558 C C . ILE A 1 73 ? -12.806 0.977 -0.538 1.00 93.94 73 ILE A C 1
ATOM 560 O O . ILE A 1 73 ? -13.613 1.509 -1.298 1.00 93.94 73 ILE A O 1
ATOM 564 N N . ASP A 1 74 ? -12.818 -0.319 -0.270 1.00 91.31 74 ASP A N 1
ATOM 565 C CA . ASP A 1 74 ? -13.992 -1.155 -0.450 1.00 91.31 74 ASP A CA 1
ATOM 566 C C . ASP A 1 74 ? -14.579 -1.432 0.933 1.00 91.31 74 ASP A C 1
ATOM 568 O O . ASP A 1 74 ? -13.998 -2.135 1.757 1.00 91.31 74 ASP A O 1
ATOM 572 N N . SER A 1 75 ? -15.718 -0.803 1.209 1.00 84.62 75 SER A N 1
ATOM 573 C CA . SER A 1 75 ? -16.466 -1.006 2.454 1.00 84.62 75 SER A CA 1
ATOM 574 C C . SER A 1 75 ? -17.554 -2.068 2.312 1.00 84.62 75 SER A C 1
ATOM 576 O O . SER A 1 75 ? -18.274 -2.344 3.272 1.00 84.62 75 SER A O 1
ATOM 578 N N . SER A 1 76 ? -17.702 -2.648 1.120 1.00 76.69 76 SER A N 1
ATOM 579 C CA . SER A 1 76 ? -18.681 -3.686 0.855 1.00 76.69 76 SER A CA 1
ATOM 580 C C . SER A 1 76 ? -18.116 -5.063 1.216 1.00 76.69 76 SER A C 1
ATOM 582 O O . SER A 1 76 ? -16.930 -5.340 1.069 1.00 76.69 76 SER A O 1
ATOM 584 N N . GLY A 1 77 ? -18.972 -5.943 1.734 1.00 70.88 77 GLY A N 1
ATOM 585 C CA . GLY A 1 77 ? -18.580 -7.294 2.143 1.00 70.88 77 GLY A CA 1
ATOM 586 C C . GLY A 1 77 ? -18.238 -7.435 3.629 1.00 70.88 77 GLY A C 1
ATOM 587 O O . GLY A 1 77 ? -18.387 -6.519 4.432 1.00 70.88 77 GLY A O 1
ATOM 588 N N . SER A 1 78 ? -17.840 -8.647 4.019 1.00 78.38 78 SER A N 1
ATOM 589 C CA . SER A 1 78 ? -17.554 -9.007 5.417 1.00 78.38 78 SER A CA 1
ATOM 590 C C . SER A 1 78 ? -16.159 -8.594 5.894 1.00 78.38 78 SER A C 1
ATOM 592 O O . SER A 1 78 ? -15.877 -8.693 7.087 1.00 78.38 78 SER A O 1
ATOM 594 N N . GLN A 1 79 ? -15.285 -8.178 4.977 1.00 84.56 79 GLN A N 1
ATOM 595 C CA . GLN A 1 79 ? -13.916 -7.753 5.256 1.00 84.56 79 GLN A CA 1
ATOM 596 C C . GLN A 1 79 ? -13.617 -6.496 4.437 1.00 84.56 79 GLN A C 1
ATOM 598 O O . GLN A 1 79 ? -13.263 -6.615 3.265 1.00 84.56 79 GLN A O 1
ATOM 603 N N . PRO A 1 80 ? -13.800 -5.300 5.017 1.00 87.75 80 PRO A N 1
ATOM 604 C CA . PRO A 1 80 ? -13.463 -4.058 4.344 1.00 87.75 80 PRO A CA 1
ATOM 605 C C . PRO A 1 80 ? -11.977 -4.021 3.980 1.00 87.75 80 PRO A C 1
ATOM 607 O O . PRO A 1 80 ? -11.126 -4.409 4.794 1.00 87.75 80 PRO A O 1
ATOM 610 N N . ILE A 1 81 ? -11.685 -3.520 2.781 1.00 93.00 81 ILE A N 1
ATOM 611 C CA . ILE A 1 81 ? -10.332 -3.381 2.239 1.00 93.00 81 ILE A CA 1
ATOM 612 C C . ILE A 1 81 ? -10.009 -1.900 2.083 1.00 93.00 81 ILE A C 1
ATOM 614 O O . ILE A 1 81 ? -10.779 -1.144 1.493 1.00 93.00 81 ILE A O 1
ATOM 618 N N . LEU A 1 82 ? -8.841 -1.488 2.565 1.00 94.69 82 LEU A N 1
ATOM 619 C CA . LEU A 1 82 ? -8.272 -0.175 2.298 1.00 94.69 82 LEU A CA 1
ATOM 620 C C . LEU A 1 82 ? -6.987 -0.342 1.507 1.00 94.69 82 LEU A C 1
ATOM 622 O O . LEU A 1 82 ? -6.177 -1.210 1.807 1.00 94.69 82 LEU A O 1
ATOM 626 N N . ILE A 1 83 ? -6.791 0.505 0.509 1.00 96.25 83 ILE A N 1
ATOM 627 C CA . ILE A 1 83 ? -5.560 0.573 -0.266 1.00 96.25 83 ILE A CA 1
ATOM 628 C C . ILE A 1 83 ? -5.001 1.970 -0.074 1.00 96.25 83 ILE A C 1
ATOM 630 O O . ILE A 1 83 ? -5.663 2.944 -0.419 1.00 96.25 83 ILE A O 1
ATOM 634 N N . PHE A 1 84 ? -3.796 2.069 0.465 1.00 97.25 84 PHE A N 1
ATOM 635 C CA . PHE A 1 84 ? -3.044 3.310 0.585 1.00 97.25 84 PHE A CA 1
ATOM 636 C C . PHE A 1 84 ? -1.933 3.322 -0.457 1.00 97.25 84 PHE A C 1
ATOM 638 O O . PHE A 1 84 ? -1.237 2.325 -0.638 1.00 97.25 84 PHE A O 1
ATOM 645 N N . GLU A 1 85 ? -1.775 4.443 -1.152 1.00 96.88 85 GLU A N 1
ATOM 646 C CA . GLU A 1 85 ? -0.818 4.581 -2.244 1.00 96.88 85 GLU A CA 1
ATOM 647 C C . GLU A 1 85 ? 0.108 5.775 -2.009 1.00 96.88 85 GLU A C 1
ATOM 649 O O . GLU A 1 85 ? -0.332 6.868 -1.636 1.00 96.88 85 GLU A O 1
ATOM 654 N N . TYR A 1 86 ? 1.398 5.554 -2.251 1.00 95.12 86 TYR A N 1
ATOM 655 C CA . TYR A 1 86 ? 2.435 6.579 -2.297 1.00 95.12 86 TYR A CA 1
ATOM 656 C C . TYR A 1 86 ? 3.222 6.417 -3.595 1.00 95.12 86 TYR A C 1
ATOM 658 O O . TYR A 1 86 ? 3.654 5.314 -3.922 1.00 95.12 86 TYR A O 1
ATOM 666 N N . GLU A 1 87 ? 3.430 7.500 -4.334 1.00 93.50 87 GLU A N 1
ATOM 667 C CA . GLU A 1 87 ? 4.220 7.491 -5.565 1.00 93.50 87 GLU A CA 1
ATOM 668 C C . GLU A 1 87 ? 5.284 8.589 -5.503 1.00 93.50 87 GLU A C 1
ATOM 670 O O . GLU A 1 87 ? 5.015 9.725 -5.106 1.00 93.50 87 GLU A O 1
ATOM 675 N N . THR A 1 88 ? 6.507 8.237 -5.891 1.00 88.69 88 THR A N 1
ATOM 676 C CA . THR A 1 88 ? 7.633 9.159 -6.073 1.00 88.69 88 THR A CA 1
ATOM 677 C C . THR A 1 88 ? 8.151 9.062 -7.504 1.00 88.69 88 THR A C 1
ATOM 679 O O . THR A 1 88 ? 7.650 8.283 -8.314 1.00 88.69 88 THR A O 1
ATOM 682 N N . SER A 1 89 ? 9.180 9.844 -7.842 1.00 85.00 89 SER A N 1
ATOM 683 C CA . SER A 1 89 ? 9.822 9.753 -9.155 1.00 85.00 89 SER A CA 1
ATOM 684 C C . SER A 1 89 ? 10.489 8.383 -9.337 1.00 85.00 89 SER A C 1
ATOM 686 O O . SER A 1 89 ? 11.628 8.170 -8.924 1.00 85.00 89 SER A O 1
ATOM 688 N N . GLY A 1 90 ? 9.760 7.447 -9.948 1.00 87.75 90 GLY A N 1
ATOM 689 C CA . GLY A 1 90 ? 10.246 6.116 -10.305 1.00 87.75 90 GLY A CA 1
ATOM 690 C C . GLY A 1 90 ? 9.927 4.997 -9.312 1.00 87.75 90 GLY A C 1
ATOM 691 O O . GLY A 1 90 ? 10.331 3.862 -9.569 1.00 87.75 90 GLY A O 1
ATOM 692 N N . LYS A 1 91 ? 9.190 5.264 -8.227 1.00 92.69 91 LYS A N 1
ATOM 693 C CA . LYS A 1 91 ? 8.695 4.223 -7.315 1.00 92.69 91 LYS A CA 1
ATOM 694 C C . LYS A 1 91 ? 7.226 4.420 -6.984 1.00 92.69 91 LYS A C 1
ATOM 696 O O . LYS A 1 91 ? 6.770 5.550 -6.836 1.00 92.69 91 LYS A O 1
ATOM 701 N N . LYS A 1 92 ? 6.523 3.312 -6.789 1.00 94.38 92 LYS A N 1
ATOM 702 C CA . LYS A 1 92 ? 5.140 3.277 -6.323 1.00 94.38 92 LYS A CA 1
ATOM 703 C C . LYS A 1 92 ? 5.014 2.265 -5.195 1.00 94.38 92 LYS A C 1
ATOM 705 O O . LYS A 1 92 ? 5.555 1.172 -5.294 1.00 94.38 92 LYS A O 1
ATOM 710 N N . TYR A 1 93 ? 4.277 2.611 -4.153 1.00 95.06 93 TYR A N 1
ATOM 711 C CA . TYR A 1 93 ? 4.003 1.745 -3.015 1.00 95.06 93 TYR A CA 1
ATOM 712 C C . TYR A 1 93 ? 2.500 1.581 -2.866 1.00 95.06 93 TYR A C 1
ATOM 714 O O . TYR A 1 93 ? 1.763 2.566 -2.931 1.00 95.06 93 TYR A O 1
ATOM 722 N N . LEU A 1 94 ? 2.060 0.346 -2.648 1.00 96.44 94 LEU A N 1
ATOM 723 C CA . LEU A 1 94 ? 0.676 0.011 -2.338 1.00 96.44 94 LEU A CA 1
ATOM 724 C C . LEU A 1 94 ? 0.625 -0.737 -1.012 1.00 96.44 94 LEU A C 1
ATOM 726 O O . LEU A 1 94 ? 1.163 -1.833 -0.913 1.00 96.44 94 LEU A O 1
ATOM 730 N N . ALA A 1 95 ? -0.042 -0.167 -0.013 1.00 96.12 95 ALA A N 1
ATOM 731 C CA . ALA A 1 95 ? -0.369 -0.847 1.231 1.00 96.12 95 ALA A CA 1
ATOM 732 C C . ALA A 1 95 ? -1.850 -1.242 1.212 1.00 96.12 95 ALA A C 1
ATOM 734 O O . ALA A 1 95 ? -2.734 -0.397 1.344 1.00 96.12 95 ALA A O 1
ATOM 735 N N . THR A 1 96 ? -2.118 -2.531 1.023 1.00 96.00 96 THR A N 1
ATOM 736 C CA . THR A 1 96 ? -3.453 -3.130 1.074 1.00 96.00 96 THR A CA 1
ATOM 737 C C . THR A 1 96 ? -3.711 -3.665 2.473 1.00 96.00 96 THR A C 1
ATOM 739 O O . THR A 1 96 ? -2.958 -4.491 2.984 1.00 96.00 96 THR A O 1
ATOM 742 N N . VAL A 1 97 ? -4.792 -3.211 3.090 1.00 95.06 97 VAL A N 1
ATOM 743 C CA . VAL A 1 97 ? -5.174 -3.545 4.455 1.00 95.06 97 VAL A CA 1
ATOM 744 C C . VAL A 1 97 ? -6.540 -4.201 4.434 1.00 95.06 97 VAL A C 1
ATOM 746 O O . VAL A 1 97 ? -7.511 -3.584 4.000 1.00 95.06 97 VAL A O 1
ATOM 749 N N . SER A 1 98 ? -6.620 -5.431 4.934 1.00 93.88 98 SER A N 1
ATOM 750 C CA . SER A 1 98 ? -7.898 -6.109 5.154 1.00 93.88 98 SER A CA 1
ATOM 751 C C . SER A 1 98 ? -8.242 -6.068 6.630 1.00 93.88 98 SER A C 1
ATOM 753 O O . SER A 1 98 ? -7.381 -6.231 7.496 1.00 93.88 98 SER A O 1
ATOM 755 N N . SER A 1 99 ? -9.516 -5.860 6.930 1.00 91.31 99 SER A N 1
ATOM 756 C CA . SER A 1 99 ? -9.981 -5.639 8.294 1.00 91.31 99 SER A CA 1
ATOM 757 C C . SER A 1 99 ? -11.184 -6.502 8.647 1.00 91.31 99 SER A C 1
ATOM 759 O O . SER A 1 99 ? -11.863 -7.076 7.796 1.00 91.31 99 SER A O 1
ATOM 761 N N . THR A 1 100 ? -11.440 -6.596 9.944 1.00 90.75 100 THR A N 1
ATOM 762 C CA . THR A 1 100 ? -12.718 -7.074 10.473 1.00 90.75 100 THR A CA 1
ATOM 763 C C . THR A 1 100 ? -13.856 -6.140 10.054 1.00 90.75 100 THR A C 1
ATOM 765 O O . THR A 1 100 ? -13.649 -4.950 9.828 1.00 90.75 100 THR A O 1
ATOM 768 N N . SER A 1 101 ? -15.087 -6.654 9.983 1.00 86.56 101 SER A N 1
ATOM 769 C CA . SER A 1 101 ? -16.253 -5.876 9.534 1.00 86.56 101 SER A CA 1
ATOM 770 C C . SER A 1 101 ? -16.551 -4.630 10.377 1.00 86.56 101 SER A C 1
ATOM 772 O O . SER A 1 101 ? -17.182 -3.702 9.884 1.00 86.56 101 SER A O 1
ATOM 774 N N . ASP A 1 102 ? -16.142 -4.608 11.651 1.00 87.12 102 ASP A N 1
ATOM 775 C CA . ASP A 1 102 ? -16.307 -3.453 12.545 1.00 87.12 102 ASP A CA 1
ATOM 776 C C . ASP A 1 102 ? -15.083 -2.520 12.577 1.00 87.12 102 ASP A C 1
ATOM 778 O O . ASP A 1 102 ? -15.073 -1.546 13.332 1.00 87.12 102 ASP A O 1
ATOM 782 N N . TYR A 1 103 ? -14.073 -2.815 11.755 1.00 86.69 103 TYR A N 1
ATOM 783 C CA . TYR A 1 103 ? -12.841 -2.054 11.579 1.00 86.69 103 TYR A CA 1
ATOM 784 C C . TYR A 1 103 ? -11.967 -1.900 12.834 1.00 86.69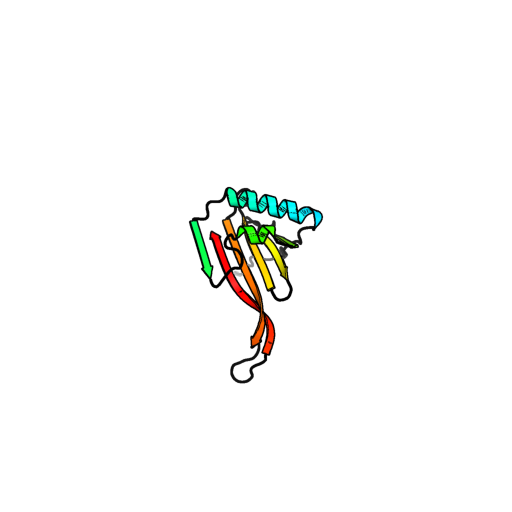 103 TYR A C 1
ATOM 786 O O . TYR A 1 103 ? -11.065 -1.065 12.875 1.00 86.69 103 TYR A O 1
ATOM 794 N N . LYS A 1 104 ? -12.201 -2.690 13.890 1.00 90.44 104 LYS A N 1
ATOM 795 C CA . LYS A 1 104 ? -11.420 -2.558 15.134 1.00 90.44 104 LYS A CA 1
ATOM 796 C C . LYS A 1 104 ? -10.103 -3.315 15.107 1.00 90.44 104 LYS A C 1
ATOM 798 O O . LYS A 1 104 ? -9.206 -2.975 15.877 1.00 90.44 104 LYS A O 1
ATOM 803 N N . LEU A 1 105 ? -10.026 -4.340 14.266 1.00 92.19 105 LEU A N 1
ATOM 804 C CA . LEU A 1 105 ? -8.860 -5.191 14.073 1.00 92.19 105 LEU A CA 1
ATOM 805 C C . LEU A 1 105 ? -8.579 -5.351 12.582 1.00 92.19 105 LEU A C 1
ATOM 807 O O . LEU A 1 105 ? -9.505 -5.461 11.769 1.00 92.19 105 LEU A O 1
ATOM 811 N N . LEU A 1 106 ? -7.298 -5.409 12.255 1.00 93.38 106 LEU A N 1
ATOM 812 C CA . LEU A 1 106 ? -6.780 -5.779 10.955 1.00 93.38 106 LEU A CA 1
ATOM 813 C C . LEU A 1 106 ? -6.621 -7.296 10.898 1.00 93.38 106 LEU A C 1
ATOM 815 O O . LEU A 1 106 ? -6.217 -7.936 11.867 1.00 93.38 106 LEU A O 1
ATOM 819 N N . VAL A 1 107 ? -6.978 -7.851 9.749 1.00 93.00 107 VAL A N 1
ATOM 820 C CA . VAL A 1 107 ? -6.771 -9.259 9.405 1.00 93.00 107 VAL A CA 1
ATOM 821 C C . VAL A 1 107 ? -5.438 -9.412 8.689 1.00 93.00 107 VAL A C 1
ATOM 823 O O . VAL A 1 107 ? -4.729 -10.377 8.931 1.00 93.00 107 VAL A O 1
ATOM 826 N N . SER A 1 108 ? -5.098 -8.457 7.823 1.00 93.75 108 SER A N 1
ATOM 827 C CA . SER A 1 108 ? -3.844 -8.478 7.086 1.00 93.75 108 SER A CA 1
ATOM 828 C C . SER A 1 108 ? -3.385 -7.087 6.681 1.00 93.75 108 SER A C 1
ATOM 830 O O . SER A 1 108 ? -4.196 -6.175 6.482 1.00 93.75 108 SER A O 1
ATOM 832 N N . ILE A 1 109 ? -2.073 -6.941 6.520 1.00 94.25 109 ILE A N 1
ATOM 833 C CA . ILE A 1 109 ? -1.444 -5.809 5.843 1.00 94.25 109 ILE A CA 1
ATOM 834 C C . ILE A 1 109 ? -0.467 -6.374 4.822 1.00 94.25 109 ILE A C 1
ATOM 836 O O . ILE A 1 109 ? 0.467 -7.082 5.190 1.00 94.25 109 ILE A O 1
ATOM 840 N N . LYS A 1 110 ? -0.650 -6.020 3.553 1.00 94.81 110 LYS A N 1
ATOM 841 C CA . LYS A 1 110 ? 0.277 -6.325 2.466 1.00 94.81 110 LYS A CA 1
ATOM 842 C C . LYS A 1 110 ? 0.811 -5.032 1.869 1.00 94.81 110 LYS A C 1
ATOM 844 O O . LYS A 1 110 ? 0.031 -4.177 1.467 1.00 94.81 110 LYS A O 1
ATOM 849 N N . VAL A 1 111 ? 2.126 -4.909 1.771 1.00 94.94 111 VAL A N 1
ATOM 850 C CA . VAL A 1 111 ? 2.823 -3.809 1.107 1.00 94.94 111 VAL A CA 1
ATOM 851 C C . VAL A 1 111 ? 3.509 -4.332 -0.145 1.00 94.94 111 VAL A C 1
ATOM 853 O O . VAL A 1 111 ? 4.198 -5.348 -0.097 1.00 94.94 111 VAL A O 1
ATOM 856 N N . GLU A 1 112 ? 3.351 -3.622 -1.254 1.00 95.19 112 GLU A N 1
ATOM 857 C CA . GLU A 1 112 ? 4.021 -3.890 -2.524 1.00 95.19 112 GLU A CA 1
ATOM 858 C C . GLU A 1 112 ? 4.774 -2.637 -2.976 1.00 95.19 112 GLU A C 1
ATOM 860 O O . GLU A 1 112 ? 4.177 -1.572 -3.139 1.00 95.19 112 GLU A O 1
ATOM 865 N N . GLU A 1 113 ? 6.084 -2.765 -3.175 1.00 94.19 113 GLU A N 1
ATOM 866 C CA . GLU A 1 113 ? 6.937 -1.744 -3.777 1.00 94.19 113 GLU A CA 1
ATOM 867 C C . GLU A 1 113 ? 7.140 -2.069 -5.256 1.00 94.19 113 GLU A C 1
ATOM 869 O O . GLU A 1 113 ? 7.599 -3.154 -5.620 1.00 94.19 113 GLU A O 1
ATOM 874 N N . PHE A 1 114 ? 6.857 -1.097 -6.110 1.00 94.69 114 PHE A N 1
ATOM 875 C CA . PHE A 1 114 ? 7.062 -1.157 -7.543 1.00 94.69 114 PHE A CA 1
ATOM 876 C C . PHE A 1 114 ? 8.119 -0.142 -7.960 1.00 94.69 114 PHE A C 1
ATOM 878 O O . PHE A 1 114 ? 8.114 1.000 -7.500 1.00 94.69 114 PHE A O 1
ATOM 885 N N . ILE A 1 115 ? 8.980 -0.535 -8.893 1.00 94.31 115 ILE A N 1
ATOM 886 C CA . ILE A 1 115 ? 9.978 0.347 -9.504 1.00 94.31 115 ILE A CA 1
ATOM 887 C C . ILE A 1 115 ? 9.654 0.563 -10.975 1.00 94.31 115 ILE A C 1
ATOM 889 O O . ILE A 1 115 ? 9.195 -0.352 -11.662 1.00 94.31 115 ILE A O 1
ATOM 893 N N . TRP A 1 116 ? 9.904 1.773 -11.462 1.00 94.19 116 TRP A N 1
ATOM 894 C CA . TRP A 1 116 ? 9.813 2.096 -12.878 1.00 94.19 116 TRP A CA 1
ATOM 895 C C . TRP A 1 116 ? 11.043 1.552 -13.602 1.00 94.19 116 TRP A C 1
ATOM 897 O O . TRP A 1 116 ? 12.149 2.082 -13.468 1.00 94.19 116 TRP A O 1
ATOM 907 N N . SER A 1 117 ? 10.864 0.471 -14.353 1.00 93.69 117 SER A N 1
ATOM 908 C CA . SER A 1 117 ? 11.958 -0.260 -14.985 1.00 93.69 117 SER A CA 1
ATOM 909 C C . SER A 1 117 ? 11.637 -0.627 -16.434 1.00 93.69 117 SER A C 1
ATOM 911 O O . SER A 1 117 ? 10.547 -0.359 -16.945 1.00 93.69 117 SER A O 1
ATOM 913 N N . ASP A 1 118 ? 12.640 -1.163 -17.125 1.00 95.12 118 ASP A N 1
ATOM 914 C CA . ASP A 1 118 ? 12.467 -1.761 -18.444 1.00 95.12 118 ASP A CA 1
ATOM 915 C C . ASP A 1 118 ? 11.905 -3.177 -18.292 1.00 95.12 118 ASP A C 1
ATOM 917 O O . ASP A 1 118 ? 12.502 -4.023 -17.626 1.00 95.12 118 ASP A O 1
ATOM 921 N N . VAL A 1 119 ? 10.771 -3.442 -18.937 1.00 93.12 119 VAL A N 1
ATOM 922 C CA . VAL A 1 119 ? 10.056 -4.719 -18.875 1.00 93.12 119 VAL A CA 1
ATOM 923 C C . VAL A 1 119 ? 9.978 -5.311 -20.267 1.00 93.12 119 VAL A C 1
ATOM 925 O O . VAL A 1 119 ? 9.580 -4.633 -21.215 1.00 93.12 119 VAL A O 1
ATOM 928 N N . ASN A 1 120 ? 10.320 -6.591 -20.401 1.00 93.44 120 ASN A N 1
ATOM 929 C CA . ASN A 1 120 ? 10.027 -7.309 -21.633 1.00 93.44 120 ASN A CA 1
ATOM 930 C C . ASN A 1 120 ? 8.537 -7.673 -21.671 1.00 93.44 120 ASN A C 1
ATOM 932 O O . ASN A 1 120 ? 8.103 -8.567 -20.948 1.00 93.44 120 ASN A O 1
ATOM 936 N N . THR A 1 121 ? 7.766 -6.987 -22.513 1.00 93.44 121 THR A N 1
ATOM 937 C CA . THR A 1 121 ? 6.355 -7.296 -22.795 1.00 93.44 121 THR A CA 1
ATOM 938 C C . THR A 1 121 ? 6.182 -8.148 -24.056 1.00 93.44 121 THR A C 1
ATOM 940 O O . THR A 1 121 ? 5.055 -8.477 -24.428 1.00 93.44 121 THR A O 1
ATOM 943 N N . GLY A 1 122 ? 7.289 -8.488 -24.725 1.00 92.31 122 GLY A N 1
ATOM 944 C CA . GLY A 1 122 ? 7.340 -9.429 -25.841 1.00 92.31 122 GLY A CA 1
ATOM 945 C C . GLY A 1 122 ? 7.620 -10.865 -25.393 1.00 92.31 122 GLY A C 1
ATOM 946 O O . GLY A 1 122 ? 7.630 -11.181 -24.204 1.00 92.31 122 GLY A O 1
ATOM 947 N N . ASP A 1 123 ? 7.871 -11.744 -26.358 1.00 95.00 123 ASP A N 1
ATOM 948 C CA . ASP A 1 123 ? 8.206 -13.149 -26.108 1.00 95.00 123 ASP A CA 1
ATOM 949 C C . ASP A 1 123 ? 9.707 -13.430 -26.316 1.00 95.00 123 ASP A C 1
ATOM 951 O O . ASP A 1 123 ? 10.508 -12.524 -26.556 1.00 95.00 123 ASP A O 1
ATOM 955 N N . LEU A 1 124 ? 10.111 -14.697 -26.175 1.00 93.38 124 LEU A N 1
ATOM 956 C CA . LEU A 1 124 ? 11.513 -15.111 -26.295 1.00 93.38 124 LEU A CA 1
ATOM 957 C C . LEU A 1 124 ? 12.083 -14.920 -27.714 1.00 93.38 124 LEU A C 1
ATOM 959 O O . LEU A 1 124 ? 13.293 -14.772 -27.866 1.00 93.38 124 LEU A O 1
ATOM 963 N N . GLN A 1 125 ? 11.240 -14.951 -28.748 1.00 97.00 125 GLN A N 1
ATOM 964 C CA . GLN A 1 125 ? 11.650 -14.812 -30.148 1.00 97.00 125 GLN A CA 1
ATOM 965 C C . GLN A 1 125 ? 11.583 -13.356 -30.619 1.00 97.00 125 GLN A C 1
ATOM 967 O O . GLN A 1 125 ? 12.376 -12.948 -31.464 1.00 97.00 125 GLN A O 1
ATOM 972 N N . ASN A 1 126 ? 10.665 -12.572 -30.053 1.00 95.44 126 ASN A N 1
ATOM 973 C CA . ASN A 1 126 ? 10.428 -11.171 -30.374 1.00 95.44 126 ASN A CA 1
ATOM 974 C C . ASN A 1 126 ? 10.363 -10.347 -29.077 1.00 95.44 126 ASN A C 1
ATOM 976 O O . ASN A 1 126 ? 9.268 -9.964 -28.645 1.00 95.44 126 ASN A O 1
ATOM 980 N N . PRO A 1 127 ? 11.511 -10.078 -28.426 1.00 95.25 127 PRO A N 1
ATOM 981 C CA . PRO A 1 127 ? 11.526 -9.282 -27.210 1.00 95.25 127 PRO A CA 1
ATOM 982 C C . PRO A 1 127 ? 11.098 -7.844 -27.514 1.00 95.25 127 PRO A C 1
ATOM 984 O O . PRO A 1 127 ? 11.531 -7.239 -28.497 1.00 95.25 127 PRO A O 1
ATOM 987 N N . ARG A 1 128 ? 10.267 -7.280 -26.637 1.00 97.00 128 ARG A N 1
ATOM 988 C CA . ARG A 1 128 ? 9.805 -5.893 -26.716 1.00 97.00 128 ARG A CA 1
ATOM 989 C C . ARG A 1 128 ? 9.982 -5.241 -25.358 1.00 97.00 128 ARG A C 1
ATOM 991 O O . ARG A 1 128 ? 9.302 -5.611 -24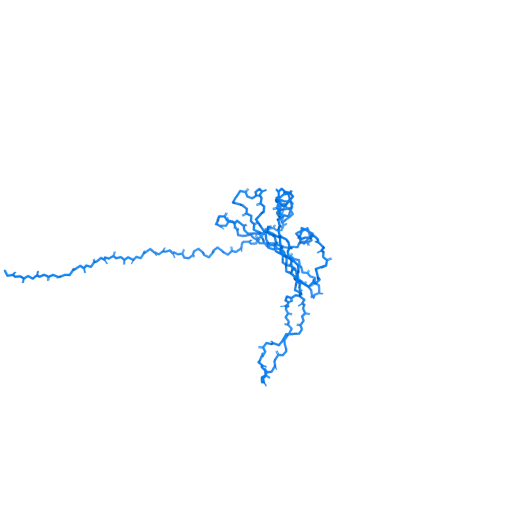.409 1.00 97.00 128 ARG A O 1
ATOM 998 N N . ILE A 1 129 ? 10.905 -4.288 -25.281 1.00 96.31 129 ILE A N 1
ATOM 999 C CA . ILE A 1 129 ? 11.224 -3.588 -24.038 1.00 96.31 129 ILE A CA 1
ATOM 1000 C C . ILE A 1 129 ? 10.394 -2.310 -23.945 1.00 96.31 129 ILE A C 1
ATOM 1002 O O . ILE A 1 129 ? 10.512 -1.426 -24.792 1.00 96.31 129 ILE A O 1
ATOM 1006 N N . GLU A 1 130 ? 9.567 -2.224 -22.909 1.00 95.81 130 GLU A N 1
ATOM 1007 C CA . GLU A 1 130 ? 8.728 -1.068 -22.596 1.00 95.81 130 GLU A CA 1
ATOM 1008 C C . GLU A 1 130 ? 8.980 -0.620 -21.153 1.00 95.81 130 GLU A C 1
ATOM 1010 O O . GLU A 1 130 ? 9.357 -1.420 -20.296 1.00 95.81 130 GLU A O 1
ATOM 1015 N N . LYS A 1 131 ? 8.774 0.669 -20.872 1.00 93.12 131 LYS A N 1
ATOM 1016 C CA . LYS A 1 131 ? 8.854 1.187 -19.505 1.00 93.12 131 LYS A CA 1
ATOM 1017 C C . LYS A 1 131 ? 7.558 0.891 -18.753 1.00 93.12 131 LYS A C 1
ATOM 1019 O O . LYS A 1 131 ? 6.476 1.179 -19.263 1.00 93.12 131 LYS A O 1
ATOM 1024 N N . GLY A 1 132 ? 7.674 0.357 -17.541 1.00 92.12 132 GLY A N 1
ATOM 1025 C CA . GLY A 1 132 ? 6.531 0.014 -16.701 1.00 92.12 132 GLY A CA 1
ATOM 1026 C C . GLY A 1 132 ? 6.896 -0.126 -15.226 1.00 92.12 132 GLY A C 1
ATOM 1027 O O . GLY A 1 132 ? 8.067 -0.250 -14.868 1.00 92.12 132 GLY A O 1
ATOM 1028 N N . PHE A 1 133 ? 5.879 -0.120 -14.363 1.00 91.50 133 PHE A N 1
ATOM 1029 C CA . PHE A 1 133 ? 6.050 -0.464 -12.955 1.00 91.50 133 PHE A CA 1
ATOM 1030 C C . PHE A 1 133 ? 6.116 -1.983 -12.790 1.00 91.50 133 PHE A C 1
ATOM 1032 O O . PHE A 1 133 ? 5.192 -2.699 -13.173 1.00 91.50 133 PHE A O 1
ATOM 1039 N N . THR A 1 134 ? 7.195 -2.466 -12.183 1.00 92.88 134 THR A N 1
ATOM 1040 C CA . THR A 1 134 ? 7.393 -3.879 -11.841 1.00 92.88 134 THR A CA 1
ATOM 1041 C C . THR A 1 134 ? 7.515 -4.045 -10.345 1.00 92.88 134 THR A C 1
ATOM 1043 O O . THR A 1 134 ? 8.188 -3.237 -9.705 1.00 92.88 134 THR A O 1
ATOM 1046 N N . LEU A 1 135 ? 6.923 -5.109 -9.803 1.00 92.88 135 LEU A N 1
ATOM 1047 C CA . LEU A 1 135 ? 7.086 -5.460 -8.397 1.00 92.88 135 LEU A CA 1
ATOM 1048 C C . LEU A 1 135 ? 8.574 -5.689 -8.096 1.00 92.88 135 LEU A C 1
ATOM 1050 O O . LEU A 1 135 ? 9.210 -6.542 -8.712 1.00 92.88 135 LEU A O 1
ATOM 1054 N N . ASN A 1 136 ? 9.113 -4.905 -7.168 1.00 92.88 136 ASN A N 1
ATOM 1055 C CA . ASN A 1 136 ? 10.496 -4.969 -6.706 1.00 92.88 136 ASN A CA 1
ATOM 1056 C C . ASN A 1 136 ? 10.603 -5.744 -5.389 1.00 92.88 136 ASN A C 1
ATOM 1058 O O . ASN A 1 136 ? 11.459 -6.612 -5.234 1.00 92.88 136 ASN A O 1
ATOM 1062 N N . ALA A 1 137 ? 9.716 -5.427 -4.447 1.00 93.06 137 ALA A N 1
ATOM 1063 C CA . ALA A 1 137 ? 9.696 -6.009 -3.115 1.00 93.06 137 ALA A CA 1
ATOM 1064 C C . ALA A 1 137 ? 8.266 -6.047 -2.572 1.00 93.06 137 ALA A C 1
ATOM 1066 O O . ALA A 1 137 ? 7.405 -5.274 -2.995 1.00 93.06 137 ALA A O 1
ATOM 1067 N N . TYR A 1 138 ? 8.011 -6.944 -1.626 1.00 93.38 138 TYR A N 1
ATOM 1068 C CA . TYR A 1 138 ? 6.745 -6.978 -0.905 1.00 93.38 138 TYR A CA 1
ATOM 1069 C C . TYR A 1 138 ? 6.930 -7.466 0.529 1.00 93.38 138 TYR A C 1
ATOM 1071 O O . TYR A 1 138 ? 7.880 -8.182 0.849 1.00 93.38 138 TYR A O 1
ATOM 1079 N N . GLY A 1 139 ? 5.985 -7.096 1.384 1.00 92.69 139 GLY A N 1
ATOM 1080 C CA . GLY A 1 139 ? 5.877 -7.570 2.756 1.00 92.69 139 GLY A CA 1
ATOM 1081 C C . GLY A 1 139 ? 4.421 -7.835 3.090 1.00 92.69 139 GLY A C 1
ATOM 1082 O O . GLY A 1 139 ? 3.548 -7.096 2.651 1.00 92.69 139 GLY A O 1
ATOM 1083 N N . GLU A 1 140 ? 4.140 -8.890 3.837 1.00 92.62 140 GLU A N 1
ATOM 1084 C CA . GLU A 1 140 ? 2.782 -9.246 4.236 1.00 92.62 140 GLU A CA 1
ATOM 1085 C C . GLU A 1 140 ? 2.774 -9.735 5.677 1.00 92.62 140 GLU A C 1
ATOM 1087 O O . GLU A 1 140 ? 3.589 -10.583 6.035 1.00 92.62 140 GLU A O 1
ATOM 1092 N N . CYS A 1 141 ? 1.856 -9.207 6.482 1.00 90.31 141 CYS A N 1
ATOM 1093 C CA . CYS A 1 141 ? 1.612 -9.616 7.858 1.00 90.31 141 CYS A CA 1
ATOM 1094 C C . CYS A 1 141 ? 0.149 -10.036 8.035 1.00 90.31 141 CYS A C 1
ATOM 1096 O O . CYS A 1 141 ? -0.744 -9.271 7.667 1.00 90.31 141 CYS A O 1
ATOM 1098 N N . ASN A 1 142 ? -0.063 -11.215 8.631 1.00 89.56 142 ASN A N 1
ATOM 1099 C CA . ASN A 1 142 ? -1.357 -11.862 8.888 1.00 89.56 142 ASN A CA 1
ATOM 1100 C C . ASN A 1 142 ? -1.455 -12.379 10.334 1.00 89.56 142 ASN A C 1
ATOM 1102 O O . ASN A 1 142 ? -0.416 -12.776 10.923 1.00 89.56 142 ASN A O 1
#

Radius of gyration: 22.54 Å; chains: 1; bounding box: 71×58×49 Å

Secondary structure (DSSP, 8-state):
---------------------PPEEPPHHHHHHHHHHHHHHHHH-----EEEES--SSSSTTHHHHT-SEEEEE--SSS-EEEEEEEETTEEEEEEEEE-TTSSSEEEEEEEEEEEEEEE-S-SSS--EEEEEEEEEEEEE-